Protein AF-A0A1W9PUY1-F1 (afdb_monomer)

Structure (mmCIF, N/CA/C/O backbone):
data_AF-A0A1W9PUY1-F1
#
_entry.id   AF-A0A1W9PUY1-F1
#
loop_
_atom_site.group_PDB
_atom_site.id
_atom_site.type_symbol
_atom_site.label_atom_id
_atom_site.label_alt_id
_atom_site.label_comp_id
_atom_site.label_asym_id
_atom_site.label_entity_id
_atom_site.label_seq_id
_atom_site.pdbx_PDB_ins_code
_atom_site.Cartn_x
_atom_site.Cartn_y
_atom_site.Cartn_z
_atom_site.occupancy
_atom_site.B_iso_or_equiv
_atom_site.auth_seq_id
_atom_site.auth_comp_id
_atom_site.auth_asym_id
_atom_site.auth_atom_id
_atom_site.pdbx_PDB_model_num
ATOM 1 N N . MET A 1 1 ? -12.100 1.732 -42.567 1.00 34.66 1 MET A N 1
ATOM 2 C CA . MET A 1 1 ? -10.639 1.666 -42.341 1.00 34.66 1 MET A CA 1
ATOM 3 C C . MET A 1 1 ? -10.402 2.100 -40.902 1.00 34.66 1 MET A C 1
ATOM 5 O O . MET A 1 1 ? -10.979 3.098 -40.497 1.00 34.66 1 MET A O 1
ATOM 9 N N . LEU A 1 2 ? -9.743 1.256 -40.113 1.00 35.75 2 LEU A N 1
ATOM 10 C CA . LEU A 1 2 ? -9.840 1.202 -38.650 1.00 35.75 2 LEU A CA 1
ATOM 11 C C . LEU A 1 2 ? -9.469 2.511 -37.930 1.00 35.75 2 LEU A C 1
ATOM 13 O O . LEU A 1 2 ? -8.382 3.056 -38.098 1.00 35.75 2 LEU A O 1
ATOM 17 N N . VAL A 1 3 ? -10.403 2.951 -37.087 1.00 46.44 3 VAL A N 1
ATOM 18 C CA . VAL A 1 3 ? -10.236 3.911 -35.990 1.00 46.44 3 VAL A CA 1
ATOM 19 C C . VAL A 1 3 ? -9.371 3.256 -34.911 1.00 46.44 3 VAL A C 1
ATOM 21 O O . VAL A 1 3 ? -9.588 2.080 -34.640 1.00 46.44 3 VAL A O 1
ATOM 24 N N . LEU A 1 4 ? -8.439 4.008 -34.306 1.00 39.34 4 LEU A N 1
ATOM 25 C CA . LEU A 1 4 ? -7.934 3.909 -32.914 1.00 39.34 4 LEU A CA 1
ATOM 26 C C . LEU A 1 4 ? -6.471 4.373 -32.828 1.00 39.34 4 LEU A C 1
ATOM 28 O O . LEU A 1 4 ? -5.542 3.611 -32.577 1.00 39.34 4 LEU A O 1
ATOM 32 N N . GLY A 1 5 ? -6.278 5.679 -32.993 1.00 44.19 5 GLY A N 1
ATOM 33 C CA . GLY A 1 5 ? -5.040 6.376 -32.653 1.00 44.19 5 GLY A CA 1
ATOM 34 C C . GLY A 1 5 ? -5.039 6.895 -31.215 1.00 44.19 5 GLY A C 1
ATOM 35 O O . GLY A 1 5 ? -4.571 8.001 -30.982 1.00 44.19 5 GLY A O 1
ATOM 36 N N . ILE A 1 6 ? -5.577 6.150 -30.243 1.00 48.91 6 ILE A N 1
ATOM 37 C CA . ILE A 1 6 ? -5.364 6.475 -28.828 1.00 48.91 6 ILE A CA 1
ATOM 38 C C . ILE A 1 6 ? -4.164 5.656 -28.384 1.00 48.91 6 ILE A C 1
ATOM 40 O O . ILE A 1 6 ? -4.274 4.476 -28.051 1.00 48.91 6 ILE A O 1
ATOM 44 N N . ARG A 1 7 ? -2.993 6.298 -28.410 1.00 46.72 7 ARG A N 1
ATOM 45 C CA . ARG A 1 7 ? -1.788 5.828 -27.728 1.00 46.72 7 ARG A CA 1
ATOM 46 C C . ARG A 1 7 ? -2.097 5.662 -26.236 1.00 46.72 7 ARG A C 1
ATOM 48 O O . ARG A 1 7 ? -1.781 6.532 -25.430 1.00 46.72 7 ARG A O 1
ATOM 55 N N . ARG A 1 8 ? -2.656 4.513 -25.850 1.00 47.22 8 ARG A N 1
ATOM 56 C CA . ARG A 1 8 ? -2.568 3.990 -24.487 1.00 47.22 8 ARG A CA 1
ATOM 57 C C . ARG A 1 8 ? -1.114 3.606 -24.236 1.00 47.22 8 ARG A C 1
ATOM 59 O O . ARG A 1 8 ? -0.733 2.444 -24.284 1.00 47.22 8 ARG A O 1
ATOM 66 N N . LYS A 1 9 ? -0.290 4.610 -23.945 1.00 46.91 9 LYS A N 1
ATOM 67 C CA . LYS A 1 9 ? 0.877 4.430 -23.084 1.00 46.91 9 LYS A CA 1
ATOM 68 C C . LYS A 1 9 ? 0.372 4.321 -21.638 1.00 46.91 9 LYS A C 1
ATOM 70 O O . LYS A 1 9 ? 0.612 5.205 -20.832 1.00 46.91 9 LYS A O 1
ATOM 75 N N . PHE A 1 10 ? -0.374 3.261 -21.344 1.00 48.78 10 PHE A N 1
ATOM 76 C CA . PHE A 1 10 ? -0.532 2.743 -19.986 1.00 48.78 10 PHE A CA 1
ATOM 77 C C . PHE A 1 10 ? 0.353 1.498 -19.948 1.00 48.78 10 PHE A C 1
ATOM 79 O O . PHE A 1 10 ? 0.099 0.531 -20.655 1.00 48.78 10 PHE A O 1
ATOM 86 N N . LEU A 1 11 ? 1.592 1.706 -19.505 1.00 48.41 11 LEU A N 1
ATOM 87 C CA . LEU A 1 11 ? 2.094 1.196 -18.230 1.00 48.41 11 LEU A CA 1
ATOM 88 C C . LEU A 1 11 ? 2.257 -0.327 -18.249 1.00 48.41 11 LEU A C 1
ATOM 90 O O . LEU A 1 11 ? 1.289 -1.071 -18.238 1.00 48.41 11 LEU A O 1
ATOM 94 N N . HIS A 1 12 ? 3.528 -0.732 -18.293 1.00 52.97 12 HIS A N 1
ATOM 95 C CA . HIS A 1 12 ? 4.086 -1.933 -17.674 1.00 52.97 12 HIS A CA 1
ATOM 96 C C . HIS A 1 12 ? 3.105 -3.109 -17.526 1.00 52.97 12 HIS A C 1
ATOM 98 O O . HIS A 1 12 ? 2.365 -3.190 -16.552 1.00 52.97 12 HIS A O 1
ATOM 104 N N . CYS A 1 13 ? 3.118 -4.032 -18.491 1.00 45.81 13 CYS A N 1
ATOM 105 C CA . CYS A 1 13 ? 2.406 -5.302 -18.378 1.00 45.81 13 CYS A CA 1
ATOM 106 C C . CYS A 1 13 ? 2.953 -6.064 -17.153 1.00 45.81 13 CYS A C 1
ATO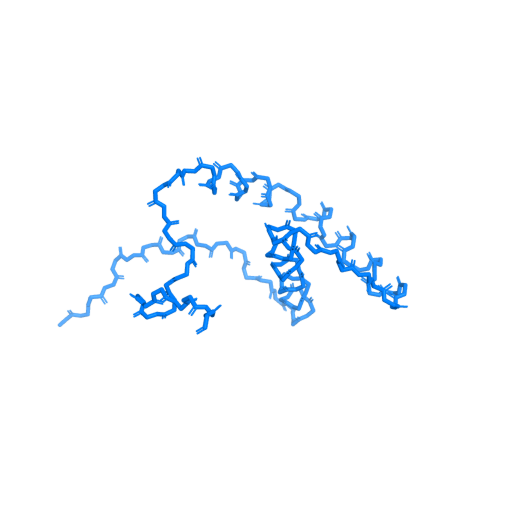M 108 O O . CYS A 1 13 ? 4.121 -6.465 -17.193 1.00 45.81 13 CYS A O 1
ATOM 110 N N . PRO A 1 14 ? 2.174 -6.261 -16.071 1.00 55.66 14 PRO A N 1
ATOM 111 C CA . PRO A 1 14 ? 2.598 -7.106 -14.971 1.00 55.66 14 PRO A CA 1
ATOM 112 C C . PRO A 1 14 ? 2.481 -8.540 -15.475 1.00 55.66 14 PRO A C 1
ATOM 114 O O . PRO A 1 14 ? 1.383 -9.079 -15.632 1.00 55.66 14 PRO A O 1
ATOM 117 N N . SER A 1 15 ? 3.615 -9.152 -15.795 1.00 58.19 15 SER A N 1
ATOM 118 C CA . SER A 1 15 ? 3.718 -10.472 -16.424 1.00 58.19 15 SER A CA 1
ATOM 119 C C . SER A 1 15 ? 3.353 -11.637 -15.490 1.00 58.19 15 SER A C 1
ATOM 121 O O . SER A 1 15 ? 3.620 -12.792 -15.808 1.00 58.19 15 SER A O 1
ATOM 123 N N . THR A 1 16 ? 2.716 -11.369 -14.344 1.00 72.81 16 THR A N 1
ATOM 124 C CA . THR A 1 16 ? 2.248 -12.397 -13.407 1.00 72.81 16 THR A CA 1
ATOM 125 C C . THR A 1 16 ? 0.861 -12.063 -12.853 1.00 72.81 16 THR A C 1
ATOM 127 O O . THR A 1 16 ? 0.614 -10.951 -12.390 1.00 72.81 16 THR A O 1
ATOM 130 N N . GLU A 1 17 ? -0.043 -13.049 -12.842 1.00 72.88 17 GLU A N 1
ATOM 131 C CA . GLU A 1 17 ? -1.417 -12.949 -12.301 1.00 72.88 17 GLU A CA 1
ATOM 132 C C . GLU A 1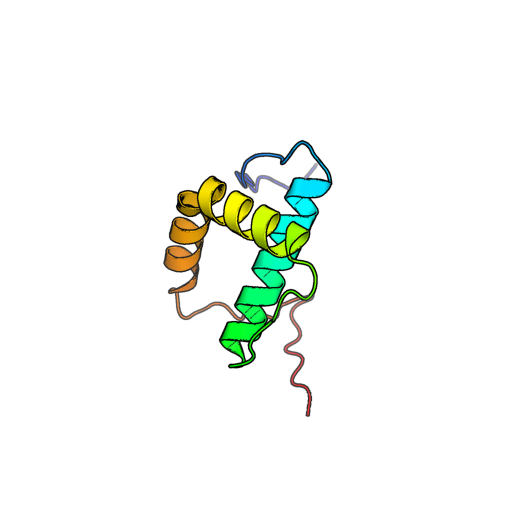 17 ? -1.452 -12.360 -10.878 1.00 72.88 17 GLU A C 1
ATOM 134 O O . GLU A 1 17 ? -2.348 -11.603 -10.507 1.00 72.88 17 GLU A O 1
ATOM 139 N N . ARG A 1 18 ? -0.414 -12.648 -10.086 1.00 74.69 18 ARG A N 1
ATOM 140 C CA . ARG A 1 18 ? -0.252 -12.151 -8.715 1.00 74.69 18 ARG A CA 1
ATOM 141 C C . ARG A 1 18 ? -0.094 -10.633 -8.634 1.00 74.69 18 ARG A C 1
ATOM 143 O O . ARG A 1 18 ? -0.602 -10.025 -7.696 1.00 74.69 18 ARG A O 1
ATOM 150 N N . GLU A 1 19 ? 0.589 -10.010 -9.591 1.00 81.56 19 GLU A N 1
ATOM 151 C CA . GLU A 1 19 ? 0.750 -8.552 -9.607 1.00 81.56 19 GLU A CA 1
ATOM 152 C C . GLU A 1 19 ? -0.553 -7.840 -9.981 1.00 81.56 19 GLU A C 1
ATOM 154 O O . GLU A 1 19 ? -0.850 -6.786 -9.419 1.00 81.56 19 GLU A O 1
ATOM 159 N N . GLN A 1 20 ? -1.362 -8.441 -10.859 1.00 81.69 20 GLN A N 1
ATOM 160 C CA . GLN A 1 20 ? -2.690 -7.926 -11.201 1.00 81.69 20 GLN A CA 1
ATOM 161 C C . GLN A 1 20 ? -3.646 -8.007 -10.006 1.00 81.69 20 GLN A C 1
ATOM 163 O O . GLN A 1 20 ? -4.351 -7.040 -9.718 1.00 81.69 20 GLN A O 1
ATOM 168 N N . ALA A 1 21 ? -3.614 -9.117 -9.260 1.00 85.81 21 ALA A N 1
ATOM 169 C CA . ALA A 1 21 ? -4.395 -9.259 -8.034 1.00 85.81 21 ALA A CA 1
ATOM 170 C C . ALA A 1 21 ? -4.041 -8.169 -7.006 1.00 85.81 21 ALA A C 1
ATOM 172 O O . ALA A 1 21 ? -4.935 -7.533 -6.453 1.00 85.81 21 ALA A O 1
ATOM 173 N N . MET A 1 22 ? -2.748 -7.894 -6.785 1.00 91.69 22 MET A N 1
ATOM 174 C CA . MET A 1 22 ? -2.320 -6.838 -5.854 1.00 91.69 22 MET A CA 1
ATOM 175 C C . MET A 1 22 ? -2.738 -5.434 -6.309 1.00 91.69 22 MET A C 1
ATOM 177 O O . MET A 1 22 ? -3.127 -4.619 -5.474 1.00 91.69 22 MET A O 1
ATOM 181 N N . HIS A 1 23 ? -2.718 -5.165 -7.617 1.00 87.88 23 HIS A N 1
ATOM 182 C CA . HIS A 1 23 ? -3.222 -3.906 -8.165 1.00 87.88 23 HIS A CA 1
ATOM 183 C C . HIS A 1 23 ? -4.729 -3.731 -7.921 1.00 87.88 23 HIS A C 1
ATOM 185 O O . HIS A 1 23 ? -5.168 -2.646 -7.542 1.00 87.88 23 HIS A O 1
ATOM 191 N N . LEU A 1 24 ? -5.518 -4.798 -8.088 1.00 88.56 24 LEU A N 1
ATOM 192 C CA . LEU A 1 24 ? -6.953 -4.767 -7.802 1.00 88.56 24 LEU A CA 1
ATOM 193 C C . LEU A 1 24 ? -7.225 -4.503 -6.316 1.00 88.56 24 LEU A C 1
ATOM 195 O O . LEU A 1 24 ? -8.025 -3.626 -6.001 1.00 88.56 24 LEU A O 1
ATOM 199 N N . TYR A 1 25 ? -6.527 -5.201 -5.410 1.00 90.44 25 TYR A N 1
ATOM 200 C CA . TYR A 1 25 ? -6.633 -4.942 -3.968 1.00 90.44 25 TYR A CA 1
ATOM 201 C C . TYR A 1 25 ? -6.321 -3.488 -3.631 1.00 90.44 25 TYR A C 1
ATOM 203 O O . TYR A 1 25 ? -7.035 -2.875 -2.844 1.00 90.44 25 TYR A O 1
ATOM 211 N N . TRP A 1 26 ? -5.273 -2.931 -4.240 1.00 90.25 26 TRP A N 1
ATOM 212 C CA . TRP A 1 26 ? -4.907 -1.540 -4.020 1.00 90.25 26 TRP A CA 1
ATOM 213 C C . TRP A 1 26 ? -6.029 -0.595 -4.449 1.00 90.25 26 TRP A C 1
ATOM 215 O O . TRP A 1 26 ? -6.419 0.261 -3.660 1.00 90.25 26 TRP A O 1
ATOM 225 N N . ARG A 1 27 ? -6.612 -0.799 -5.638 1.00 89.00 27 ARG A N 1
ATOM 226 C CA . ARG A 1 27 ? -7.734 0.025 -6.100 1.00 89.00 27 ARG A CA 1
ATOM 227 C C . ARG A 1 27 ? -8.956 -0.066 -5.198 1.00 89.00 27 ARG A C 1
ATOM 229 O O . ARG A 1 27 ? -9.469 0.970 -4.808 1.00 89.00 27 ARG A O 1
ATOM 236 N N . VAL A 1 28 ? -9.368 -1.266 -4.796 1.00 89.56 28 VAL A N 1
ATOM 237 C CA . VAL A 1 28 ? -10.503 -1.430 -3.870 1.00 89.56 28 VAL A CA 1
ATOM 238 C C . VAL A 1 28 ? -10.252 -0.708 -2.542 1.00 89.56 28 VAL A C 1
ATOM 240 O O . VAL A 1 28 ? -11.153 -0.068 -2.010 1.00 89.56 28 VAL A O 1
ATOM 243 N N . ILE A 1 29 ? -9.028 -0.770 -2.013 1.00 90.31 29 ILE A N 1
ATOM 244 C CA . ILE A 1 29 ? -8.669 -0.086 -0.764 1.00 90.31 29 ILE A CA 1
ATOM 245 C C . ILE A 1 29 ? -8.738 1.438 -0.909 1.00 90.31 29 ILE A C 1
ATOM 247 O O . ILE A 1 29 ? -9.198 2.100 0.017 1.00 90.31 29 ILE A O 1
ATOM 251 N N . GLU A 1 30 ? -8.289 2.003 -2.031 1.00 87.75 30 GLU A N 1
ATOM 252 C CA . GLU A 1 30 ? -8.391 3.451 -2.267 1.00 87.75 30 GLU A CA 1
ATOM 253 C C . GLU A 1 30 ? -9.851 3.915 -2.361 1.00 87.75 30 GLU A C 1
ATOM 255 O O . GLU A 1 30 ? -10.207 4.913 -1.737 1.00 87.75 30 GLU A O 1
ATOM 260 N N . GLU A 1 31 ? -10.719 3.156 -3.035 1.00 85.50 31 GLU A N 1
ATOM 261 C CA . GLU A 1 31 ? -12.155 3.468 -3.096 1.00 85.50 31 GLU A CA 1
ATOM 262 C C . GLU A 1 31 ? -12.814 3.422 -1.709 1.00 85.50 31 GLU A C 1
ATOM 264 O O . GLU A 1 31 ? -13.615 4.284 -1.355 1.00 85.50 31 GLU A O 1
ATOM 269 N N . LEU A 1 32 ? -12.446 2.447 -0.873 1.00 86.69 32 LEU A N 1
ATOM 270 C CA . LEU A 1 32 ? -12.969 2.370 0.493 1.00 86.69 32 LEU A CA 1
ATOM 271 C C . LEU A 1 32 ? -12.517 3.556 1.342 1.00 86.69 32 LEU A C 1
ATOM 273 O O . LEU A 1 32 ? -13.340 4.146 2.041 1.00 86.69 32 LEU A O 1
ATOM 277 N N . LYS A 1 33 ? -11.248 3.967 1.219 1.00 84.38 33 LYS A N 1
ATOM 278 C CA . LYS A 1 33 ? -10.747 5.178 1.885 1.00 84.38 33 LYS A CA 1
ATOM 279 C C . LYS A 1 33 ? -11.524 6.419 1.464 1.00 84.38 33 LYS A C 1
ATOM 281 O O . LYS A 1 33 ? -11.771 7.275 2.308 1.00 84.38 33 LYS A O 1
ATOM 286 N N . PHE A 1 34 ? -11.913 6.515 0.192 1.00 83.56 34 PHE A N 1
ATOM 287 C CA . PHE A 1 34 ? -12.711 7.631 -0.312 1.00 83.56 34 PHE A CA 1
ATOM 288 C C . PHE A 1 34 ? -14.092 7.715 0.361 1.00 83.56 34 PHE A C 1
ATOM 290 O O . PHE A 1 34 ? -14.575 8.810 0.638 1.00 83.56 34 PHE A O 1
ATOM 297 N N . ILE A 1 35 ? -14.695 6.571 0.697 1.00 88.56 35 ILE A N 1
ATOM 298 C CA . ILE A 1 35 ? -15.989 6.485 1.399 1.00 88.56 35 ILE A CA 1
ATOM 299 C C . ILE A 1 35 ? -15.813 6.581 2.935 1.00 88.56 35 ILE A C 1
ATOM 301 O O . ILE A 1 35 ? -16.787 6.654 3.678 1.00 88.56 35 ILE A O 1
ATOM 305 N N . GLY A 1 36 ? -14.571 6.645 3.429 1.00 86.12 36 GLY A N 1
ATOM 306 C CA . GLY A 1 36 ? -14.250 6.694 4.860 1.00 86.12 36 GLY A CA 1
ATOM 307 C C . GLY A 1 36 ? -14.192 5.322 5.539 1.00 86.12 36 GLY A C 1
ATOM 308 O O . GLY A 1 36 ? -14.068 5.247 6.760 1.00 86.12 36 GLY A O 1
ATOM 309 N N . GLU A 1 37 ? -14.243 4.242 4.763 1.00 83.62 37 GLU A N 1
ATOM 310 C CA . GLU A 1 37 ? -14.153 2.867 5.244 1.00 83.62 37 GLU A CA 1
ATOM 311 C C . GLU A 1 37 ? -12.701 2.373 5.269 1.00 83.62 37 GLU A C 1
ATOM 313 O O . GLU A 1 37 ? -11.846 2.794 4.485 1.00 83.62 37 GLU A O 1
ATOM 318 N N . THR A 1 38 ? -12.401 1.444 6.181 1.00 83.50 38 THR A N 1
ATOM 319 C CA . THR A 1 38 ? -11.055 0.862 6.316 1.00 83.50 38 THR A CA 1
ATOM 320 C C . THR A 1 38 ? -11.076 -0.642 6.084 1.00 83.50 38 THR A C 1
ATOM 322 O O . THR A 1 38 ? -11.853 -1.371 6.694 1.00 83.50 38 THR A O 1
ATOM 325 N N . TRP A 1 39 ? -10.164 -1.130 5.240 1.00 84.88 39 TRP A N 1
ATOM 326 C CA . TRP A 1 39 ? -9.973 -2.562 5.011 1.00 84.88 39 TRP A CA 1
ATOM 327 C C . TRP A 1 39 ? -8.883 -3.133 5.923 1.00 84.88 39 TRP A C 1
ATOM 329 O O . TRP A 1 39 ? -7.768 -2.608 5.979 1.00 84.88 39 TRP A O 1
ATOM 339 N N . ILE A 1 40 ? -9.172 -4.262 6.575 1.00 86.50 40 ILE A N 1
ATOM 340 C CA . ILE A 1 40 ? -8.209 -5.014 7.387 1.00 86.50 40 ILE A CA 1
ATOM 341 C C . ILE A 1 40 ? -7.881 -6.333 6.683 1.00 86.50 40 ILE A C 1
ATOM 343 O O . ILE A 1 40 ? -8.762 -7.119 6.340 1.00 86.50 40 ILE A O 1
ATOM 347 N N . PHE A 1 41 ? -6.591 -6.594 6.464 1.00 87.62 41 PHE A N 1
ATOM 348 C CA . PHE A 1 41 ? -6.136 -7.886 5.956 1.00 87.62 41 PHE A CA 1
ATOM 349 C C . PHE A 1 41 ? -6.118 -8.922 7.082 1.00 87.62 41 PHE A C 1
ATOM 351 O O . PHE A 1 41 ? -5.310 -8.818 8.001 1.00 87.62 41 PHE A O 1
ATOM 358 N N . ASN A 1 42 ? -6.965 -9.946 6.973 1.00 90.00 42 ASN A N 1
ATOM 359 C CA . ASN A 1 42 ? -6.989 -11.059 7.929 1.00 90.00 42 ASN A CA 1
ATOM 360 C C . ASN A 1 42 ? -5.793 -12.011 7.763 1.00 90.00 42 ASN A C 1
ATOM 362 O O . ASN A 1 42 ? -5.350 -12.618 8.733 1.00 90.00 42 ASN A O 1
ATOM 366 N N . ASP A 1 43 ? -5.256 -12.137 6.544 1.00 91.44 43 ASP A N 1
ATOM 367 C CA . ASP A 1 43 ? -4.068 -12.951 6.277 1.00 91.44 43 ASP A CA 1
ATOM 368 C C . ASP A 1 43 ? -2.784 -12.093 6.334 1.00 91.44 43 ASP A C 1
ATOM 370 O O . ASP A 1 43 ? -2.598 -11.195 5.498 1.00 91.44 43 ASP A O 1
ATOM 374 N N . PRO A 1 44 ? -1.850 -12.372 7.265 1.00 90.94 44 PRO A N 1
ATOM 375 C CA . PRO A 1 44 ? -0.580 -11.653 7.358 1.00 90.94 44 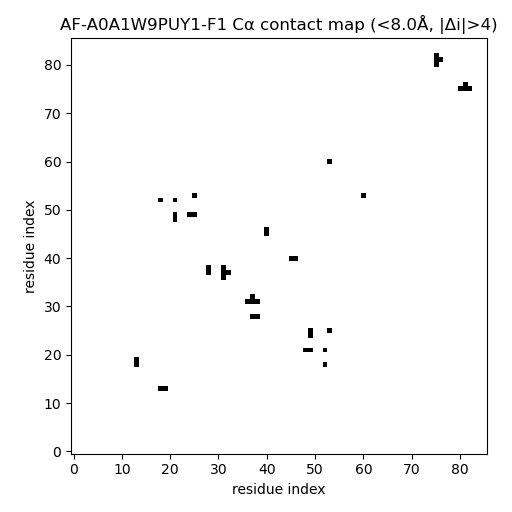PRO A CA 1
ATOM 376 C C . PRO A 1 44 ? 0.317 -11.840 6.123 1.00 90.94 44 PRO A C 1
ATOM 378 O O . PRO A 1 44 ? 1.142 -10.971 5.818 1.00 90.94 44 PRO A O 1
ATOM 381 N N . SER A 1 45 ? 0.176 -12.952 5.393 1.00 89.31 45 SER A N 1
ATOM 382 C CA . SER A 1 45 ? 0.944 -13.212 4.174 1.00 89.31 45 SER A CA 1
ATOM 383 C C . SER A 1 45 ? 0.529 -12.257 3.050 1.00 89.31 45 SER A C 1
ATOM 385 O O . SER A 1 45 ? 1.382 -11.637 2.402 1.00 89.31 45 SER A O 1
ATOM 387 N N . LEU A 1 46 ? -0.782 -12.051 2.906 1.00 87.69 46 LEU A N 1
ATOM 388 C CA . LEU A 1 46 ? -1.379 -11.101 1.980 1.00 87.69 46 LEU A CA 1
ATOM 389 C C . LEU A 1 46 ? -0.985 -9.666 2.334 1.00 87.69 46 LEU A C 1
ATOM 391 O O . LEU A 1 46 ? -0.537 -8.928 1.459 1.00 87.69 46 LEU A O 1
ATOM 395 N N . ALA A 1 47 ? -1.042 -9.299 3.618 1.00 90.75 47 ALA A N 1
ATOM 396 C CA . ALA A 1 47 ? -0.626 -7.976 4.082 1.00 90.75 47 ALA A CA 1
ATOM 397 C C . ALA A 1 47 ? 0.841 -7.666 3.726 1.00 90.75 47 ALA A C 1
ATOM 399 O O . ALA A 1 47 ? 1.166 -6.571 3.259 1.00 90.75 47 ALA A O 1
ATOM 400 N N . ARG A 1 48 ? 1.745 -8.643 3.895 1.00 92.25 48 ARG A N 1
ATOM 401 C CA . ARG A 1 48 ? 3.163 -8.493 3.531 1.00 92.25 48 ARG A CA 1
ATOM 402 C C . ARG A 1 48 ? 3.352 -8.335 2.024 1.00 92.25 48 ARG A C 1
ATOM 404 O O . ARG A 1 48 ? 4.113 -7.463 1.603 1.00 92.25 48 ARG A O 1
ATOM 411 N N . ASN A 1 49 ? 2.672 -9.158 1.228 1.00 90.31 49 ASN A N 1
ATOM 412 C CA . ASN A 1 49 ? 2.751 -9.103 -0.232 1.00 90.31 49 ASN A CA 1
ATOM 413 C C . ASN A 1 49 ? 2.207 -7.778 -0.767 1.00 90.31 49 ASN A C 1
ATOM 415 O O . ASN A 1 49 ? 2.855 -7.139 -1.594 1.00 90.31 49 ASN A O 1
ATOM 419 N N . PHE A 1 50 ? 1.081 -7.321 -0.224 1.00 90.44 50 PHE A N 1
ATOM 420 C CA . PHE A 1 50 ? 0.498 -6.028 -0.545 1.00 90.44 50 PHE A CA 1
ATOM 421 C C . PHE A 1 50 ? 1.452 -4.881 -0.200 1.00 90.44 50 PHE A C 1
ATOM 423 O O . PHE A 1 50 ? 1.757 -4.050 -1.051 1.00 90.44 50 PHE A O 1
ATOM 430 N N . LYS A 1 51 ? 2.025 -4.876 1.012 1.00 91.81 51 LYS A N 1
ATOM 431 C CA . LYS A 1 51 ? 3.013 -3.867 1.425 1.00 91.81 51 LYS A CA 1
ATOM 432 C C . LYS A 1 51 ? 4.235 -3.844 0.505 1.00 91.81 51 LYS A C 1
ATOM 434 O O . LYS A 1 51 ? 4.735 -2.772 0.165 1.00 91.81 51 LYS A O 1
ATOM 439 N N . HIS A 1 52 ? 4.723 -5.015 0.101 1.00 93.19 52 HIS A N 1
ATOM 440 C CA . HIS A 1 52 ? 5.833 -5.120 -0.841 1.00 93.19 52 HIS A CA 1
ATOM 441 C C . HIS A 1 52 ? 5.455 -4.568 -2.222 1.00 93.19 52 HIS A C 1
ATOM 443 O O . HIS A 1 52 ? 6.216 -3.793 -2.799 1.00 93.19 52 HIS A O 1
ATOM 449 N N . TRP A 1 53 ? 4.265 -4.911 -2.720 1.00 93.06 53 TRP A N 1
ATOM 450 C CA . TRP A 1 53 ? 3.752 -4.420 -3.995 1.00 93.06 53 TRP A CA 1
ATOM 451 C C . TRP A 1 53 ? 3.573 -2.897 -3.991 1.00 93.06 53 TRP A C 1
ATOM 453 O O . TRP A 1 53 ? 4.049 -2.236 -4.911 1.00 93.06 53 TRP A O 1
ATOM 463 N N . VAL A 1 54 ? 2.993 -2.320 -2.934 1.00 91.00 54 VAL A N 1
ATOM 464 C CA . VAL A 1 54 ? 2.850 -0.861 -2.791 1.00 91.00 54 VAL A CA 1
ATOM 465 C C . VAL A 1 54 ? 4.218 -0.184 -2.783 1.00 91.00 54 VAL A C 1
ATOM 467 O O . VAL A 1 54 ? 4.414 0.797 -3.491 1.00 91.00 54 VAL A O 1
ATOM 470 N N . LYS A 1 55 ? 5.200 -0.731 -2.051 1.00 93.56 55 LYS A N 1
ATOM 471 C CA . LYS A 1 55 ? 6.569 -0.189 -2.041 1.00 93.56 55 LYS A CA 1
ATOM 472 C C . LYS A 1 55 ? 7.218 -0.240 -3.428 1.00 93.56 55 LYS A C 1
ATOM 474 O O . LYS A 1 55 ? 7.885 0.714 -3.812 1.00 93.56 55 LYS A O 1
ATOM 479 N N . LYS A 1 56 ? 7.024 -1.333 -4.172 1.00 92.25 56 LYS A N 1
ATOM 480 C CA . LYS A 1 56 ? 7.545 -1.500 -5.539 1.00 92.25 56 LYS A CA 1
ATOM 481 C C . LYS A 1 56 ? 6.901 -0.519 -6.529 1.00 92.25 56 LYS A C 1
ATOM 483 O O . LYS A 1 56 ? 7.576 -0.068 -7.444 1.00 92.25 56 LYS A O 1
ATOM 488 N N . ASN A 1 57 ? 5.622 -0.190 -6.342 1.00 91.50 57 ASN A N 1
ATOM 489 C CA . ASN A 1 57 ? 4.837 0.645 -7.260 1.00 91.50 57 ASN A CA 1
ATOM 490 C C . ASN A 1 57 ? 4.599 2.075 -6.738 1.00 91.50 57 ASN A C 1
ATOM 492 O O . ASN A 1 57 ? 3.757 2.790 -7.279 1.00 91.50 57 ASN A O 1
ATOM 496 N N . ALA A 1 58 ? 5.330 2.506 -5.705 1.00 89.19 58 ALA A N 1
ATOM 497 C CA . ALA A 1 58 ? 5.106 3.780 -5.022 1.00 89.19 58 ALA A CA 1
ATOM 498 C C . ALA A 1 58 ? 5.167 4.987 -5.972 1.00 89.19 58 ALA A C 1
ATOM 500 O O . ALA A 1 58 ? 4.341 5.892 -5.866 1.00 89.19 58 ALA A O 1
ATOM 501 N N . ASP A 1 59 ? 6.093 4.973 -6.933 1.00 88.44 59 ASP A N 1
ATOM 502 C CA . ASP A 1 59 ? 6.238 6.049 -7.917 1.00 88.44 59 ASP A CA 1
ATOM 503 C C . ASP A 1 59 ? 5.004 6.161 -8.821 1.00 88.44 59 ASP A C 1
ATOM 505 O O . ASP A 1 59 ? 4.456 7.249 -8.991 1.00 88.44 59 ASP A O 1
ATOM 509 N N . ALA A 1 60 ? 4.512 5.033 -9.344 1.00 84.88 60 ALA A N 1
ATOM 510 C CA . ALA A 1 60 ? 3.321 4.996 -10.193 1.00 84.88 60 ALA A CA 1
ATOM 511 C C . ALA A 1 60 ? 2.059 5.425 -9.426 1.00 84.88 60 ALA A C 1
ATOM 513 O O . ALA A 1 60 ? 1.250 6.189 -9.949 1.00 84.88 60 ALA A O 1
ATOM 514 N N . ILE A 1 61 ? 1.927 4.986 -8.170 1.00 86.56 61 ILE A N 1
ATOM 515 C CA . ILE A 1 61 ? 0.833 5.388 -7.278 1.00 86.56 61 ILE A CA 1
ATOM 516 C C . ILE A 1 61 ? 0.869 6.904 -7.033 1.00 86.56 61 ILE A C 1
ATOM 518 O O . ILE A 1 61 ? -0.142 7.583 -7.187 1.00 86.56 61 ILE A O 1
ATOM 522 N N . ASN A 1 62 ? 2.040 7.465 -6.717 1.00 85.06 62 ASN A N 1
ATOM 523 C CA . ASN A 1 62 ? 2.198 8.901 -6.472 1.00 85.06 62 ASN A CA 1
ATOM 524 C C . ASN A 1 62 ? 1.890 9.739 -7.726 1.00 85.06 62 ASN A C 1
ATOM 526 O O . ASN A 1 62 ? 1.260 10.791 -7.632 1.00 85.06 62 ASN A O 1
ATOM 530 N N . MET A 1 63 ? 2.290 9.269 -8.912 1.00 80.44 63 MET A N 1
ATOM 531 C CA . MET A 1 63 ? 1.927 9.914 -10.178 1.00 80.44 63 MET A CA 1
ATOM 532 C C . MET A 1 63 ? 0.412 9.912 -10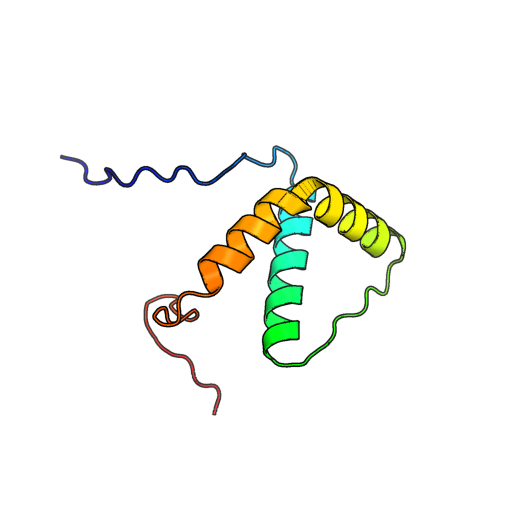.411 1.00 80.44 63 MET A C 1
ATOM 534 O O . MET A 1 63 ? -0.124 10.918 -10.869 1.00 80.44 63 MET A O 1
ATOM 538 N N . MET A 1 64 ? -0.275 8.817 -10.075 1.00 78.19 64 MET A N 1
ATOM 539 C CA . MET A 1 64 ? -1.724 8.704 -10.239 1.00 78.19 64 MET A CA 1
ATOM 540 C C . MET A 1 64 ? -2.490 9.599 -9.267 1.00 78.19 64 MET A C 1
ATOM 542 O O . MET A 1 64 ? -3.355 10.353 -9.700 1.00 78.19 64 MET A O 1
ATOM 546 N N . ASN A 1 65 ? -2.095 9.622 -7.993 1.00 75.88 65 ASN A N 1
ATOM 547 C CA . ASN A 1 65 ? -2.713 10.493 -6.990 1.00 75.88 65 ASN A CA 1
ATOM 548 C C . ASN A 1 65 ? -2.600 11.979 -7.369 1.00 75.88 65 ASN A C 1
ATOM 550 O O . ASN A 1 65 ? -3.505 12.761 -7.107 1.00 75.88 65 ASN A O 1
ATOM 554 N N . ARG A 1 66 ? -1.505 12.377 -8.032 1.00 72.88 66 ARG A N 1
ATOM 555 C CA . ARG A 1 66 ? -1.331 13.741 -8.567 1.00 72.88 66 ARG A CA 1
ATOM 556 C C . ARG A 1 66 ? -2.192 14.031 -9.798 1.00 72.88 66 ARG A C 1
ATOM 558 O O . ARG A 1 66 ? -2.473 15.192 -10.073 1.00 72.88 66 ARG A O 1
ATOM 565 N N . ALA A 1 67 ? -2.566 13.010 -10.564 1.00 63.78 67 ALA A N 1
ATOM 566 C CA . ALA A 1 67 ? -3.462 13.156 -11.709 1.00 63.78 67 ALA A CA 1
ATOM 567 C C . ALA A 1 67 ? -4.939 13.202 -11.275 1.00 63.78 67 ALA A C 1
ATOM 569 O O . ALA A 1 67 ? -5.731 13.918 -11.879 1.00 63.78 67 ALA A O 1
ATOM 570 N N . GLU A 1 68 ? -5.297 12.485 -10.206 1.00 58.78 68 GLU A N 1
ATOM 571 C CA . GLU A 1 68 ? -6.657 12.427 -9.649 1.00 58.78 68 GLU A CA 1
ATOM 572 C C . GLU A 1 68 ? -7.067 13.716 -8.901 1.00 58.78 68 GLU A C 1
ATOM 574 O O . GLU A 1 68 ? -8.248 13.934 -8.659 1.00 58.78 68 GLU A O 1
ATOM 579 N N . THR A 1 69 ? -6.140 14.642 -8.615 1.00 54.00 69 THR A N 1
ATOM 580 C CA . THR A 1 69 ? -6.466 15.975 -8.059 1.00 54.00 69 THR A CA 1
ATOM 581 C C . THR A 1 69 ? -7.069 16.967 -9.070 1.00 54.00 69 THR A C 1
ATOM 583 O O . THR A 1 69 ? -7.259 18.136 -8.737 1.00 54.00 69 THR A O 1
ATOM 586 N N . CYS A 1 70 ? -7.383 16.547 -10.301 1.00 47.91 70 CYS A N 1
ATOM 587 C CA . CYS A 1 70 ? -8.167 17.362 -11.232 1.00 47.91 70 CYS A CA 1
ATOM 588 C C . CYS A 1 70 ? -9.674 17.244 -10.905 1.00 47.91 70 CYS A C 1
ATOM 590 O O . CYS A 1 70 ? -10.225 16.151 -11.010 1.00 47.91 70 CYS A O 1
ATOM 592 N N . PRO A 1 71 ? -10.366 18.346 -10.552 1.00 51.53 71 PRO A N 1
ATOM 593 C CA . PRO A 1 71 ? -11.717 18.308 -9.977 1.00 51.53 71 PRO A CA 1
ATOM 594 C C . PRO A 1 71 ? -12.856 17.964 -10.958 1.00 51.53 71 PRO A C 1
ATOM 596 O O . PRO A 1 71 ? -13.996 17.850 -10.525 1.00 51.53 71 PRO A O 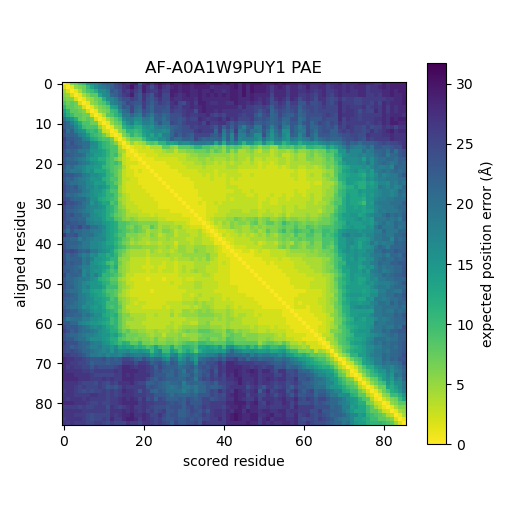1
ATOM 599 N N . ASP A 1 72 ? -12.574 17.759 -12.249 1.00 54.44 72 ASP A N 1
ATOM 600 C CA . ASP A 1 72 ? -13.597 17.664 -13.307 1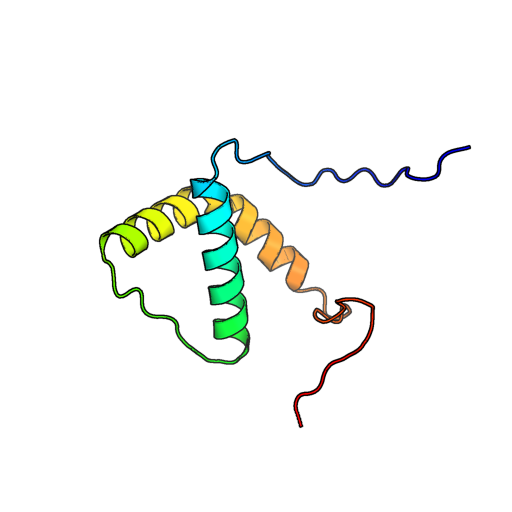.00 54.44 72 ASP A CA 1
ATOM 601 C C . ASP A 1 72 ? -13.682 16.291 -13.995 1.00 54.44 72 ASP A C 1
ATOM 603 O O . ASP A 1 72 ? -13.896 16.203 -15.205 1.00 54.44 72 ASP A O 1
ATOM 607 N N . SER A 1 73 ? -13.549 15.181 -13.264 1.00 49.12 73 SER A N 1
ATOM 608 C CA . SER A 1 73 ? -13.934 13.889 -13.851 1.00 49.12 73 SER A CA 1
ATOM 609 C C . SER A 1 73 ? -14.828 13.064 -12.928 1.00 49.12 73 SER A C 1
ATOM 611 O O . SER A 1 73 ? -14.415 12.738 -11.815 1.00 49.12 73 SER A O 1
ATOM 613 N N . PRO A 1 74 ? -16.052 12.704 -13.370 1.00 49.59 74 PRO A N 1
ATOM 614 C CA . PRO A 1 74 ? -16.906 11.792 -12.632 1.00 49.59 74 PRO A CA 1
ATOM 615 C C . PRO A 1 74 ? -16.282 10.397 -12.718 1.00 49.59 74 PRO A C 1
ATOM 617 O O . PRO A 1 74 ? -16.280 9.759 -13.770 1.00 49.59 74 PRO A O 1
ATOM 620 N N . ILE A 1 75 ? -15.745 9.936 -11.590 1.00 56.19 75 ILE A N 1
ATOM 621 C CA . ILE A 1 75 ? -15.058 8.645 -11.419 1.00 56.19 75 ILE A CA 1
ATOM 622 C C . ILE A 1 75 ? -15.991 7.444 -11.700 1.00 56.19 75 ILE A C 1
ATOM 624 O O . ILE A 1 75 ? -15.533 6.339 -11.982 1.00 56.19 75 ILE A O 1
ATOM 628 N N . PHE A 1 76 ? -17.308 7.660 -11.757 1.00 51.03 76 PHE A N 1
ATOM 629 C CA . PHE A 1 76 ? -18.305 6.615 -11.989 1.00 51.03 76 PHE A CA 1
ATOM 630 C C . PHE A 1 76 ? -18.916 6.695 -13.389 1.00 51.03 76 PHE A C 1
ATOM 632 O O . PHE A 1 76 ? -20.073 7.066 -13.567 1.00 51.03 76 PHE A O 1
ATOM 639 N N . ALA A 1 77 ? -18.142 6.312 -14.402 1.00 43.53 77 ALA A N 1
ATOM 640 C CA . ALA A 1 77 ? -18.671 6.056 -15.738 1.00 43.53 77 ALA A CA 1
ATOM 641 C C . ALA A 1 77 ? -18.321 4.635 -16.197 1.00 43.53 77 ALA A C 1
ATOM 643 O O . ALA A 1 77 ? -17.595 4.440 -17.170 1.00 43.53 77 ALA A O 1
ATOM 644 N N . LEU A 1 78 ? -18.903 3.622 -15.547 1.00 44.12 78 LEU A N 1
ATOM 645 C CA . LEU A 1 78 ? -19.174 2.371 -16.252 1.00 44.12 78 LEU A CA 1
AT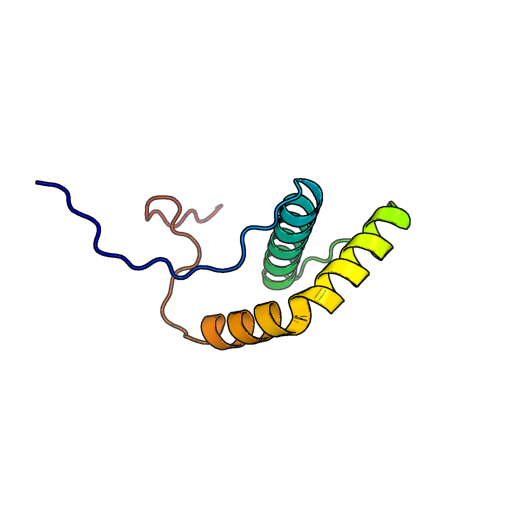OM 646 C C . LEU A 1 78 ? -20.413 2.643 -17.125 1.00 44.12 78 LEU A C 1
ATOM 648 O O . LEU A 1 78 ? -21.532 2.697 -16.629 1.00 44.12 78 LEU A O 1
ATOM 652 N N . ASN A 1 79 ? -20.195 2.926 -18.411 1.00 52.28 79 ASN A N 1
ATOM 653 C CA . ASN A 1 79 ? -21.223 3.307 -19.398 1.00 52.28 79 ASN A CA 1
ATOM 654 C C . ASN A 1 79 ? -21.934 4.660 -19.182 1.00 52.28 79 ASN A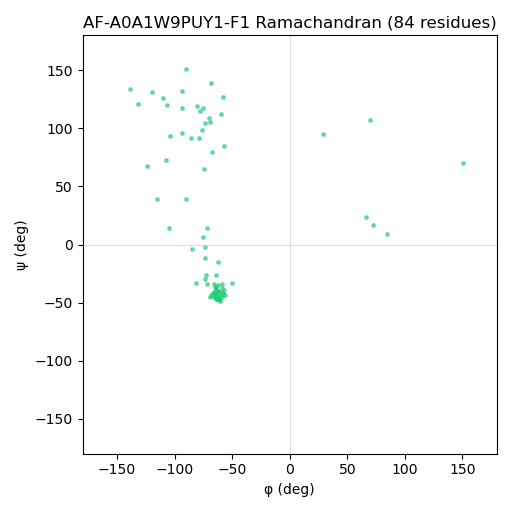 C 1
ATOM 656 O O . ASN A 1 79 ? -23.020 4.866 -19.715 1.00 52.28 79 ASN A O 1
ATOM 660 N N . GLY A 1 80 ? -21.323 5.608 -18.465 1.00 44.53 80 GLY A N 1
ATOM 661 C CA . GLY A 1 80 ? -21.823 6.991 -18.411 1.00 44.53 80 GLY A CA 1
ATOM 662 C C . GLY A 1 80 ? -23.107 7.205 -17.603 1.00 44.53 80 GLY A C 1
ATOM 663 O O . GLY A 1 80 ? -23.732 8.251 -17.750 1.00 44.53 80 GLY A O 1
ATOM 664 N N . PHE A 1 81 ? -23.493 6.261 -16.743 1.00 46.03 81 PHE A N 1
ATOM 665 C CA . PHE A 1 81 ? -24.619 6.451 -15.830 1.00 46.03 81 PHE A CA 1
ATOM 666 C C . PHE A 1 81 ? -24.129 6.652 -14.391 1.00 46.03 81 PHE A C 1
ATOM 668 O O . PHE A 1 81 ? -23.489 5.749 -13.846 1.00 46.03 81 PHE A O 1
ATOM 675 N N . PRO A 1 82 ? -24.442 7.796 -13.750 1.00 43.12 82 PRO A N 1
ATOM 676 C CA . PRO A 1 82 ? -24.196 7.977 -12.329 1.00 43.12 82 PRO A CA 1
ATOM 677 C C . PRO A 1 82 ? -25.159 7.071 -11.557 1.00 43.12 82 PRO A C 1
ATOM 679 O O . PRO A 1 82 ? -26.359 7.332 -11.490 1.00 43.12 82 PRO A O 1
ATOM 682 N N . HIS 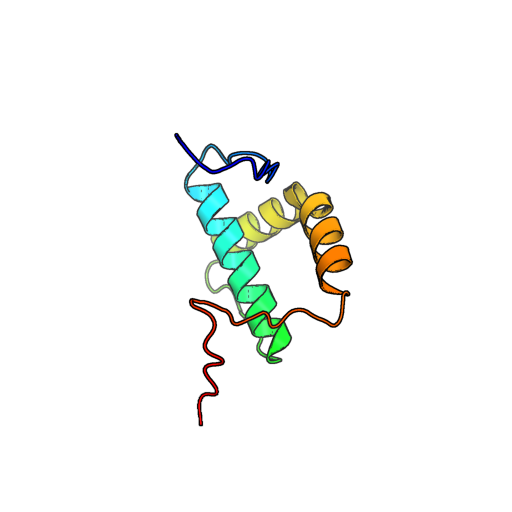A 1 83 ? -24.646 5.976 -11.002 1.00 49.84 83 HIS A N 1
ATOM 683 C CA . HIS A 1 83 ? -25.430 5.124 -10.116 1.00 49.84 83 HIS A CA 1
ATOM 684 C C . HIS A 1 83 ? -25.344 5.696 -8.699 1.00 49.84 83 HIS A C 1
ATOM 686 O O . HIS A 1 83 ? -24.415 5.416 -7.948 1.00 49.84 83 HIS A O 1
ATOM 692 N N . SER A 1 84 ? -26.296 6.563 -8.358 1.00 56.31 84 SER A N 1
ATOM 693 C CA . SER A 1 84 ? -26.588 6.885 -6.964 1.00 56.31 84 SER A CA 1
ATOM 694 C C . SER A 1 84 ? -27.350 5.696 -6.381 1.00 56.31 84 SER A C 1
ATOM 696 O O . SER A 1 84 ? -28.420 5.355 -6.878 1.00 56.31 84 SER A O 1
ATOM 698 N N . LEU A 1 85 ? -26.776 5.030 -5.376 1.00 53.09 85 LEU A N 1
ATOM 699 C CA . LEU A 1 85 ? -27.506 4.063 -4.557 1.00 53.09 85 LEU A CA 1
ATOM 700 C C . LEU A 1 85 ? -28.335 4.850 -3.540 1.00 53.09 85 LEU A C 1
ATOM 702 O O . LEU A 1 85 ? -27.834 5.200 -2.473 1.00 53.09 85 LEU A O 1
ATOM 706 N N . ASN A 1 86 ? -29.573 5.161 -3.912 1.00 46.44 86 ASN A N 1
ATOM 707 C CA . ASN A 1 86 ? -30.629 5.555 -2.987 1.00 46.44 86 ASN A CA 1
ATOM 708 C C . ASN A 1 86 ? -31.838 4.650 -3.218 1.00 46.44 86 ASN A C 1
ATOM 710 O O . ASN A 1 86 ? -32.179 4.450 -4.407 1.00 46.44 86 ASN A O 1
#

Secondary structure (DSSP, 8-state):
---------------SHHHHHHHHHHHHHHHHHHHT-----S-HHHHHHHHHHHHHTHHHHHHHHHHHT-S---S--STT------

Foldseek 3Di:
DDDDPPPPPDDDDPPDPLLVVLVVVVVVQVVCVVVVHHDDDPDVVNVVSNVVSCVVCVVVVVVVVVVVPPPPDDPDPPPHDPDDPD

Solvent-accessible surface area (backbone atoms only — not comparable to full-atom values): 5710 Å² total; per-residue (Å²): 131,88,86,79,90,72,83,73,84,70,72,82,82,67,94,41,76,68,55,52,53,47,52,52,53,50,52,55,50,52,56,33,48,74,76,72,46,83,87,79,73,88,49,68,68,57,46,50,52,44,55,50,51,48,66,74,40,42,68,61,52,54,55,46,59,65,59,66,71,54,93,86,66,80,89,58,52,82,87,73,50,80,82,75,92,123

Nearest PDB structures (foldseek):
  7qep-assembly1_O5  TM=4.434E-01  e=3.593E+00  Encephalitozoon cuniculi GB-M1

Sequence (86 aa):
MLVLGIRRKFLHCPSTEREQAMHLYWRVIEELKFIGETWIFNDPSLARNFKHWVKKNADAINMMNRAETCPDSPIFALNGFPHSLN

Mean predicted aligned error: 13.72 Å

Radius of gyration: 16.04 Å; Cα contacts (8 Å, |Δi|>4): 22; chains: 1; bounding box: 38×32×50 Å

pLDDT: mean 71.31, std 19.33, range [34.66, 93.56]